Protein AF-A0A2N5K216-F1 (afdb_monomer_lite)

Foldseek 3Di:
DDDDPPPVVVVVVVVVVVVVVVVVVVPDDDDDPPPPPDDDDDDDDDDDDDDDDDDDDDDDDDDDDKFKDAEQVVRVVVRVVVVVVVVVVCVVVPDDPVNDDDDDKDKDFDADPVRPDGNTMMID

Secondary structure (DSSP, 8-state):
----TTSHHHHHHHHHHHHHHHHHHHTPPPP-------PPP-------------------------EEESSHHHHHHHHHHHHHHHHHHHHHTT--GGG-------EEEEE-TTSSSEEEEEE-

pLDDT: mean 81.02, std 14.38, range [43.12, 95.0]

Sequence (124 aa):
MRFSTLTSALALVALTIAVGTLVALWARPQPISAAANVTPMRQITVVGRGEAKATPDTAAIQIGVQTEAPTAREALTDNNAKMTALVAKLKELGVADQDIQTSNISIYPRYDNNGREVLGYQVS

Radius of gyration: 52.89 Å; chains: 1; bounding box: 48×64×148 Å

Structure (mmCIF, N/CA/C/O backbone):
data_AF-A0A2N5K216-F1
#
_entry.id   AF-A0A2N5K216-F1
#
loop_
_atom_site.group_PDB
_atom_site.id
_atom_site.type_symbol
_atom_site.label_atom_id
_atom_site.label_alt_id
_atom_site.label_comp_id
_atom_site.label_asym_id
_atom_site.label_entity_id
_atom_site.label_seq_id
_atom_site.pdbx_PDB_ins_code
_atom_site.Cartn_x
_atom_site.Cartn_y
_atom_site.Cartn_z
_atom_site.occupancy
_atom_site.B_iso_or_equiv
_atom_site.auth_seq_id
_atom_site.auth_comp_id
_atom_site.auth_asym_id
_atom_site.auth_atom_id
_atom_site.pdbx_PDB_model_num
ATOM 1 N N . MET A 1 1 ? -14.181 -51.770 131.128 1.00 43.12 1 MET A N 1
ATOM 2 C CA . MET A 1 1 ? -12.829 -51.969 130.551 1.00 43.12 1 MET A CA 1
ATOM 3 C C . MET A 1 1 ? -13.012 -52.141 129.044 1.00 43.12 1 MET A C 1
ATOM 5 O O . MET A 1 1 ? -13.646 -53.104 128.656 1.00 43.12 1 MET A O 1
ATOM 9 N N . ARG A 1 2 ? -12.932 -51.051 128.260 1.00 54.06 2 ARG A N 1
ATOM 10 C CA . ARG A 1 2 ? -11.794 -50.645 127.393 1.00 54.06 2 ARG A CA 1
ATOM 11 C C . ARG A 1 2 ? -11.397 -51.729 126.375 1.00 54.06 2 ARG A C 1
ATOM 13 O O . ARG A 1 2 ? -11.017 -52.781 126.846 1.00 54.06 2 ARG A O 1
ATOM 20 N N . PHE A 1 3 ? -11.484 -51.434 125.060 1.00 52.62 3 PHE A N 1
ATOM 21 C CA . PHE A 1 3 ? -10.603 -51.872 123.937 1.00 52.62 3 PHE A CA 1
ATOM 22 C C . PHE A 1 3 ? -11.297 -51.835 122.540 1.00 52.62 3 PHE A C 1
ATOM 24 O O . PHE A 1 3 ? -11.415 -52.863 121.885 1.00 52.62 3 PHE A O 1
ATOM 31 N N . SER A 1 4 ? -11.739 -50.678 122.014 1.00 50.19 4 SER A N 1
ATOM 32 C CA . SER A 1 4 ? -12.095 -50.598 120.568 1.00 50.19 4 SER A CA 1
ATOM 33 C C . SER A 1 4 ? -11.735 -49.284 119.859 1.00 50.19 4 SER A C 1
ATOM 35 O O . SER A 1 4 ? -12.172 -49.039 118.739 1.00 50.19 4 SER A O 1
ATOM 37 N N . THR A 1 5 ? -10.931 -48.421 120.481 1.00 50.31 5 THR A N 1
ATOM 38 C CA . THR A 1 5 ? -10.623 -47.073 119.969 1.00 50.31 5 THR A CA 1
ATOM 39 C C . THR A 1 5 ? -9.476 -47.023 118.953 1.00 50.31 5 THR A C 1
ATOM 41 O O . THR A 1 5 ? -9.093 -45.933 118.542 1.00 50.31 5 THR A O 1
ATOM 44 N N . LEU A 1 6 ? -8.900 -48.164 118.549 1.00 55.31 6 LEU A N 1
ATOM 45 C CA . LEU A 1 6 ? -7.716 -48.180 117.677 1.00 55.31 6 LEU A CA 1
ATOM 46 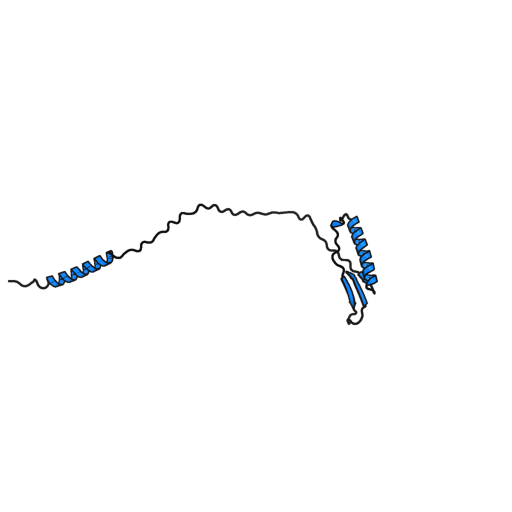C C . LEU A 1 6 ? -8.036 -48.298 116.174 1.00 55.31 6 LEU A C 1
ATOM 48 O O . LEU A 1 6 ? -7.220 -47.900 115.351 1.00 55.31 6 LEU A O 1
ATOM 52 N N . THR A 1 7 ? -9.216 -48.793 115.788 1.00 55.38 7 THR A N 1
ATOM 53 C CA . THR A 1 7 ? -9.595 -48.961 114.369 1.00 55.38 7 THR A CA 1
ATOM 54 C C . THR A 1 7 ? -10.214 -47.700 113.758 1.00 55.38 7 THR A C 1
ATOM 56 O O . THR A 1 7 ? -10.095 -47.467 112.556 1.00 55.38 7 THR A O 1
ATOM 59 N N . SER A 1 8 ? -10.810 -46.832 114.576 1.00 56.62 8 SER A N 1
ATOM 60 C CA . SER A 1 8 ? -11.483 -45.599 114.141 1.00 56.62 8 SER A CA 1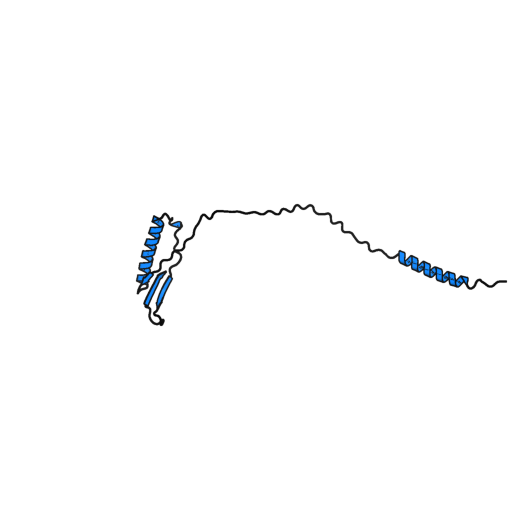
ATOM 61 C C . SER A 1 8 ? -10.515 -44.496 113.696 1.00 56.62 8 SER A C 1
ATOM 63 O O . SER A 1 8 ? -10.884 -43.647 112.887 1.00 56.62 8 SER A O 1
ATOM 65 N N . ALA A 1 9 ? -9.273 -44.510 114.188 1.00 56.72 9 ALA A N 1
ATOM 66 C CA . ALA A 1 9 ? -8.283 -43.481 113.872 1.00 56.72 9 ALA A CA 1
ATOM 67 C C . ALA A 1 9 ? -7.750 -43.587 112.429 1.00 56.72 9 ALA A C 1
ATOM 69 O O . ALA A 1 9 ? -7.512 -42.564 111.793 1.00 56.72 9 ALA A O 1
ATOM 70 N N . LEU A 1 10 ? -7.623 -44.802 111.876 1.00 57.03 10 LEU A N 1
ATOM 71 C CA . LEU A 1 10 ? -7.146 -45.002 110.499 1.00 57.03 10 LEU A CA 1
ATOM 72 C C . LEU A 1 10 ? -8.213 -44.647 109.447 1.00 57.03 10 LEU A C 1
ATOM 74 O O . LEU A 1 10 ? -7.893 -44.091 108.398 1.00 57.03 10 LEU A O 1
ATOM 78 N N . ALA A 1 11 ? -9.487 -44.922 109.743 1.00 58.59 11 ALA A N 1
ATOM 79 C CA . ALA A 1 11 ? -10.603 -44.607 108.850 1.00 58.59 11 ALA A CA 1
ATOM 80 C C . ALA A 1 11 ? -10.838 -43.090 108.712 1.00 58.59 11 ALA A C 1
ATOM 82 O O . ALA A 1 11 ? -11.227 -42.618 107.645 1.00 58.59 11 ALA A O 1
ATOM 83 N N . LEU A 1 12 ? -10.547 -42.314 109.763 1.00 60.44 12 LEU A N 1
ATOM 84 C CA . LEU A 1 12 ? -10.714 -40.860 109.741 1.00 60.44 12 LEU A CA 1
ATOM 85 C C . LEU A 1 12 ? -9.671 -40.164 108.847 1.00 60.44 12 LEU A C 1
ATOM 87 O O . LEU A 1 12 ? -9.990 -39.183 108.183 1.00 60.44 12 LEU A O 1
ATOM 91 N N . VAL A 1 13 ? -8.441 -40.689 108.790 1.00 61.66 13 VAL A N 1
ATOM 92 C CA . VAL A 1 13 ? -7.341 -40.112 107.992 1.00 61.66 13 VAL A CA 1
ATOM 93 C C . VAL A 1 13 ? -7.499 -40.414 106.496 1.00 61.66 13 VAL A C 1
ATOM 95 O O . VAL A 1 13 ? -7.200 -39.568 105.658 1.00 61.66 13 VAL A O 1
ATOM 98 N N . ALA A 1 14 ? -8.024 -41.586 106.131 1.00 60.34 14 ALA A N 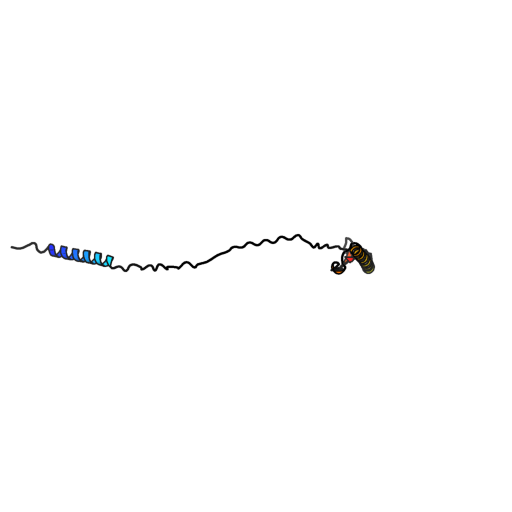1
ATOM 99 C CA . ALA A 1 14 ? -8.311 -41.905 104.729 1.00 60.34 14 ALA A CA 1
ATOM 100 C C . ALA A 1 14 ? -9.454 -41.042 104.157 1.00 60.34 14 ALA A C 1
ATOM 102 O O . ALA A 1 14 ? -9.419 -40.643 102.990 1.00 60.34 14 ALA A O 1
ATOM 103 N N . LEU A 1 15 ? -10.443 -40.700 104.989 1.00 59.84 15 LEU A N 1
ATOM 104 C CA . LEU A 1 15 ? -11.582 -39.880 104.580 1.00 59.84 15 LEU A CA 1
ATOM 105 C C . LEU A 1 15 ? -11.191 -38.411 104.340 1.00 59.84 15 LEU A C 1
ATOM 107 O O . LEU A 1 15 ? -11.699 -37.786 103.412 1.00 59.84 15 LEU A O 1
ATOM 111 N N . THR A 1 16 ? -10.252 -37.858 105.112 1.00 61.12 16 THR A N 1
ATOM 112 C CA . THR A 1 16 ? -9.809 -36.464 104.933 1.00 61.12 16 THR A CA 1
ATOM 113 C C . THR A 1 16 ? -8.983 -36.262 103.659 1.00 61.12 16 THR A C 1
ATOM 115 O O . THR A 1 16 ? -9.119 -35.230 103.002 1.00 61.12 16 THR A O 1
ATOM 118 N N . ILE A 1 17 ? -8.197 -37.260 103.241 1.00 66.06 17 ILE A N 1
ATOM 119 C CA . ILE A 1 17 ? -7.429 -37.221 101.982 1.00 66.06 17 ILE A CA 1
ATOM 120 C C . ILE A 1 17 ? -8.362 -37.332 100.761 1.00 66.06 17 ILE A C 1
ATOM 122 O O . ILE A 1 17 ? -8.183 -36.625 99.763 1.00 66.06 17 ILE A O 1
ATOM 126 N N . ALA A 1 18 ? -9.404 -38.165 100.845 1.00 62.25 18 ALA A N 1
ATOM 127 C CA . ALA A 1 18 ? -10.403 -38.303 99.785 1.00 62.25 18 ALA A CA 1
ATOM 128 C C . ALA A 1 18 ? -11.234 -37.020 99.590 1.00 62.25 18 ALA A C 1
ATOM 130 O O . ALA A 1 18 ? -11.498 -36.611 98.461 1.00 62.25 18 ALA A O 1
ATOM 131 N N . VAL A 1 19 ? -11.592 -36.330 100.677 1.00 65.38 19 VAL A N 1
ATOM 132 C CA . VAL A 1 19 ? -12.317 -35.050 100.592 1.00 65.38 19 VAL A CA 1
ATOM 133 C C . VAL A 1 19 ? -11.412 -33.931 100.060 1.00 65.38 19 VAL A C 1
ATOM 135 O O . VAL A 1 19 ? -11.846 -33.142 99.222 1.00 65.38 19 VAL A O 1
ATOM 138 N N . GLY A 1 20 ? -10.138 -33.889 100.465 1.00 60.19 20 GLY A N 1
ATOM 139 C CA . GLY A 1 20 ? -9.184 -32.883 99.982 1.00 60.19 20 GLY A CA 1
ATOM 140 C C . GLY A 1 20 ? -8.914 -32.963 98.473 1.00 60.19 20 GLY A C 1
ATOM 141 O O . GLY A 1 20 ? -8.832 -31.937 97.797 1.00 60.19 20 GLY A O 1
ATOM 142 N N . THR A 1 21 ? -8.838 -34.176 97.921 1.00 61.53 21 THR A N 1
ATOM 143 C CA . THR A 1 21 ? -8.617 -34.395 96.478 1.00 61.53 21 THR A CA 1
ATOM 144 C C . THR A 1 21 ? -9.849 -34.079 95.629 1.00 61.53 21 THR A C 1
ATOM 146 O O . THR A 1 21 ? -9.706 -33.571 94.517 1.00 61.53 21 THR A O 1
ATOM 149 N N . LEU A 1 22 ? -11.055 -34.281 96.168 1.00 62.56 22 LEU A N 1
ATOM 150 C CA . LEU A 1 22 ? -12.302 -33.865 95.525 1.00 62.56 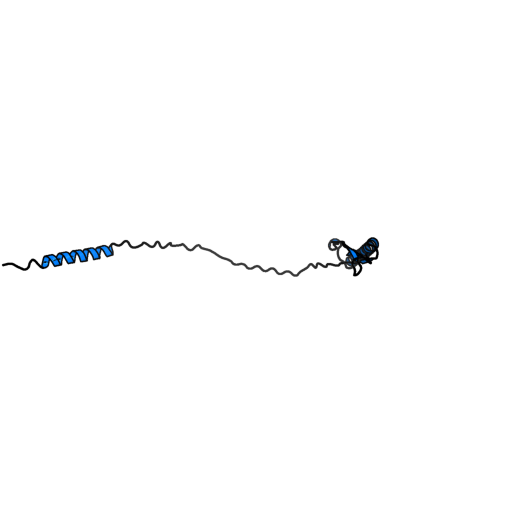22 LEU A CA 1
ATOM 151 C C . LEU A 1 22 ? -12.402 -32.340 95.418 1.00 62.56 22 LEU A C 1
ATOM 153 O O . LEU A 1 22 ? -12.679 -31.836 94.334 1.00 62.56 22 LEU A O 1
ATOM 157 N N . VAL A 1 23 ? -12.101 -31.592 96.485 1.00 65.62 23 VAL A N 1
ATOM 158 C CA . VAL A 1 23 ? -12.166 -30.115 96.477 1.00 65.62 23 VAL A CA 1
ATOM 159 C C . VAL A 1 23 ? -11.150 -29.498 95.504 1.00 65.62 23 VAL A C 1
ATOM 161 O O . VAL A 1 23 ? -11.472 -28.541 94.799 1.00 65.62 23 VAL A O 1
ATOM 164 N N . ALA A 1 24 ? -9.953 -30.082 95.385 1.00 60.97 24 ALA A N 1
ATOM 165 C CA . ALA A 1 24 ? -8.922 -29.610 94.458 1.00 60.97 24 ALA A CA 1
ATOM 166 C C . ALA A 1 24 ? -9.310 -29.755 92.970 1.00 60.97 24 ALA A C 1
ATOM 168 O O . ALA A 1 24 ? -8.764 -29.050 92.118 1.00 60.97 24 ALA A O 1
ATOM 169 N N . LEU A 1 25 ? -10.260 -30.637 92.638 1.00 60.81 25 LEU A N 1
ATOM 170 C CA . LEU A 1 25 ? -10.734 -30.813 91.264 1.00 60.81 25 LEU A CA 1
ATOM 171 C C . LEU A 1 25 ? -11.759 -29.741 90.849 1.00 60.81 25 LEU A C 1
ATOM 173 O O . LEU A 1 25 ? -11.812 -29.382 89.674 1.00 60.81 25 LEU A O 1
ATOM 177 N N . TRP A 1 26 ? -12.504 -29.174 91.805 1.00 62.38 26 TRP A N 1
ATOM 178 C CA . TRP A 1 26 ? -13.469 -28.089 91.565 1.00 62.38 26 TRP A CA 1
ATOM 179 C C . TRP A 1 26 ? -12.817 -26.706 91.443 1.00 62.38 26 TRP A C 1
ATOM 181 O O . TRP A 1 26 ? -13.398 -25.806 90.845 1.00 62.38 26 TRP A O 1
ATOM 191 N N . ALA A 1 27 ? -11.601 -26.535 91.967 1.00 66.38 27 ALA A N 1
ATOM 192 C CA . ALA A 1 27 ? -10.875 -25.262 91.951 1.00 66.38 27 ALA A CA 1
ATOM 193 C C . ALA A 1 27 ? -10.008 -25.048 90.693 1.00 66.38 27 ALA A C 1
ATOM 195 O O . ALA A 1 27 ? -9.187 -24.129 90.657 1.00 66.38 27 ALA A O 1
ATOM 196 N N . ARG A 1 28 ? -10.145 -25.888 89.656 1.00 69.06 28 ARG A N 1
ATOM 197 C CA . ARG A 1 28 ? -9.379 -25.712 88.415 1.00 69.06 28 ARG A CA 1
ATOM 198 C C . ARG A 1 28 ? -9.890 -24.483 87.647 1.00 69.06 28 ARG A C 1
ATOM 200 O O . ARG A 1 28 ? -11.081 -24.438 87.335 1.00 69.06 28 ARG A O 1
ATOM 207 N N . PRO A 1 29 ? -9.026 -23.512 87.301 1.00 66.12 29 PRO A N 1
ATOM 208 C CA . PRO A 1 29 ? -9.439 -22.349 86.526 1.00 66.12 29 PRO A CA 1
ATOM 209 C C . PRO A 1 29 ? -9.945 -22.794 85.149 1.00 66.12 29 PRO A C 1
ATOM 211 O O . PRO A 1 29 ? -9.236 -23.459 84.394 1.00 66.12 29 PRO A O 1
ATOM 214 N N . GLN A 1 30 ? -11.198 -22.455 84.845 1.00 69.31 30 GLN A N 1
ATOM 215 C CA . GLN A 1 30 ? -11.816 -22.707 83.544 1.00 69.31 30 GLN A CA 1
ATOM 216 C C . GLN A 1 30 ? -11.241 -21.719 82.512 1.00 69.31 30 GLN A C 1
ATOM 218 O O . GLN A 1 30 ? -11.082 -20.538 82.838 1.00 69.31 30 GLN A O 1
ATOM 223 N N . PRO A 1 31 ? -10.940 -22.146 81.272 1.00 66.88 31 PRO A N 1
ATOM 224 C CA . PRO A 1 31 ? -10.527 -21.218 80.230 1.00 66.88 31 PRO A CA 1
ATOM 225 C C . PRO A 1 31 ? -11.700 -20.298 79.871 1.00 66.88 31 PRO A C 1
ATOM 227 O O . PRO A 1 31 ? -12.752 -20.751 79.425 1.00 66.88 31 PRO A O 1
ATOM 230 N N . ILE A 1 32 ? -11.519 -18.992 80.064 1.00 65.31 32 ILE A N 1
ATOM 231 C CA . ILE A 1 32 ? -12.468 -17.978 79.600 1.00 65.31 32 ILE A CA 1
ATOM 232 C C . ILE A 1 32 ? -12.250 -17.822 78.094 1.00 65.31 32 ILE A C 1
ATOM 234 O O . ILE A 1 32 ? -11.312 -17.158 77.656 1.00 65.31 32 ILE A O 1
ATOM 238 N N . SER A 1 33 ? -13.096 -18.455 77.284 1.00 65.88 33 SER A N 1
ATOM 239 C CA . SER A 1 33 ? -13.123 -18.192 75.846 1.00 65.88 33 SER A CA 1
ATOM 240 C C . SER A 1 33 ? -13.730 -16.811 75.604 1.00 65.88 33 SER A C 1
ATOM 242 O O . SER A 1 33 ? -14.929 -16.605 75.783 1.00 65.88 33 SER A O 1
ATOM 244 N N . ALA A 1 34 ? -12.900 -15.853 75.192 1.00 62.97 34 ALA A N 1
ATOM 245 C CA . ALA A 1 34 ? -13.368 -14.564 74.705 1.00 62.97 34 ALA A CA 1
ATOM 246 C C . ALA A 1 34 ? -14.093 -14.771 73.366 1.00 62.97 34 ALA A C 1
ATOM 248 O O . ALA A 1 34 ? -13.463 -14.929 72.320 1.00 62.97 34 ALA A O 1
ATOM 249 N N . ALA A 1 35 ? -15.425 -14.793 73.393 1.00 64.38 35 ALA A N 1
ATOM 250 C CA . ALA A 1 35 ? -16.222 -14.700 72.181 1.00 64.38 35 ALA A CA 1
ATOM 251 C C . ALA A 1 35 ? -16.069 -13.276 71.627 1.00 64.38 35 ALA A C 1
ATOM 253 O O . ALA A 1 35 ? -16.645 -12.324 72.154 1.00 64.38 35 ALA A O 1
ATOM 254 N N . ALA A 1 36 ? -15.244 -13.115 70.593 1.00 62.91 36 ALA A N 1
ATOM 255 C CA . ALA A 1 36 ? -15.162 -11.868 69.850 1.00 62.91 36 ALA A CA 1
ATOM 256 C C . ALA A 1 36 ? -16.521 -11.617 69.178 1.00 62.91 36 ALA A C 1
ATOM 258 O O . ALA A 1 36 ? -16.838 -12.211 68.149 1.00 62.91 36 ALA A O 1
ATOM 259 N N . ASN A 1 37 ? -17.341 -10.755 69.780 1.00 61.19 37 ASN A N 1
ATOM 260 C CA . ASN A 1 37 ? -18.550 -10.238 69.150 1.00 61.19 37 ASN A CA 1
ATOM 261 C C . ASN A 1 37 ? -18.128 -9.292 68.021 1.00 61.19 37 ASN A C 1
ATOM 263 O O . ASN A 1 37 ? -17.957 -8.091 68.223 1.00 61.19 37 ASN A O 1
ATOM 267 N N . VAL A 1 38 ? -17.901 -9.852 66.834 1.00 66.25 38 VAL A N 1
ATOM 268 C CA . VAL A 1 38 ? -17.669 -9.080 65.615 1.00 66.25 38 VAL A CA 1
ATOM 269 C C . VAL A 1 38 ? -19.007 -8.470 65.207 1.00 66.25 38 VAL A C 1
ATOM 271 O O . VAL A 1 38 ? -19.882 -9.163 64.692 1.00 66.25 38 VAL A O 1
ATOM 274 N N . THR A 1 39 ? -19.189 -7.175 65.463 1.00 70.81 39 THR A N 1
ATOM 275 C CA . THR A 1 39 ? -20.334 -6.418 64.947 1.00 70.81 39 THR A CA 1
ATOM 276 C C . THR A 1 39 ? -20.353 -6.538 63.418 1.00 70.81 39 THR A C 1
ATOM 278 O O . THR A 1 39 ? -19.377 -6.132 62.781 1.00 70.81 39 THR A O 1
ATOM 281 N N . PRO A 1 40 ? -21.417 -7.080 62.798 1.00 70.94 40 PRO A N 1
ATOM 282 C CA . PRO A 1 40 ? -21.453 -7.225 61.350 1.00 70.94 40 PRO A CA 1
ATOM 283 C C . PRO A 1 40 ? -21.467 -5.841 60.688 1.00 70.94 40 PRO A C 1
ATOM 285 O O . PRO A 1 40 ? -22.340 -5.010 60.952 1.00 70.94 40 PRO A O 1
ATOM 288 N N . MET A 1 41 ? -20.471 -5.581 59.839 1.00 76.12 41 MET A N 1
ATOM 289 C CA . MET A 1 41 ? -20.364 -4.342 59.068 1.00 76.12 41 MET A CA 1
ATOM 290 C C . MET A 1 41 ? -21.523 -4.255 58.067 1.00 76.12 41 MET A C 1
ATOM 292 O O . MET A 1 41 ? -21.809 -5.205 57.340 1.00 76.12 41 MET A O 1
ATOM 296 N N . ARG A 1 42 ? -22.205 -3.105 58.019 1.00 82.75 42 ARG A N 1
ATOM 297 C CA . ARG A 1 42 ? -23.293 -2.853 57.063 1.00 82.75 42 ARG A CA 1
ATOM 298 C C . ARG A 1 42 ? -22.688 -2.567 55.687 1.00 82.75 42 ARG A C 1
ATOM 300 O O . ARG A 1 42 ? -22.195 -1.467 55.460 1.00 82.75 42 ARG A O 1
ATOM 307 N N . GLN A 1 43 ? -22.726 -3.546 54.787 1.00 84.88 43 GLN A N 1
ATOM 308 C CA . GLN A 1 43 ? -22.197 -3.439 53.426 1.00 84.88 43 GLN A CA 1
ATOM 309 C C . GLN A 1 43 ? -23.308 -3.647 52.396 1.00 84.88 43 GLN A C 1
ATOM 311 O O . GLN A 1 43 ? -24.149 -4.531 52.541 1.00 84.88 43 GLN A O 1
ATOM 316 N N . ILE A 1 44 ? -23.277 -2.845 51.333 1.00 83.38 44 ILE A N 1
ATOM 317 C CA . ILE A 1 44 ? -24.072 -3.058 50.125 1.00 83.38 44 ILE A CA 1
ATOM 318 C C . ILE A 1 44 ? -23.080 -3.376 49.009 1.00 83.38 44 ILE A C 1
ATOM 320 O O . ILE A 1 44 ? -22.250 -2.541 48.658 1.00 83.38 44 ILE A O 1
ATOM 3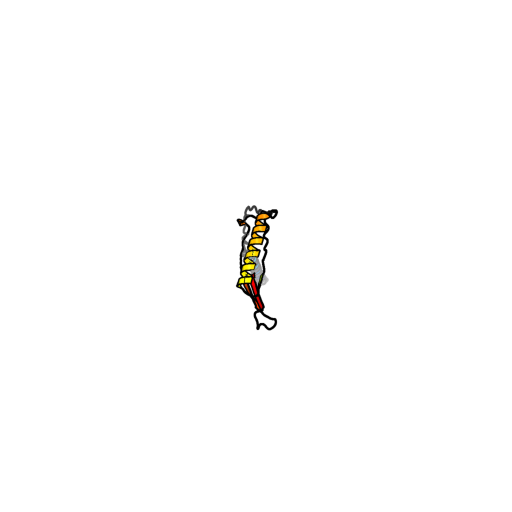24 N N . THR A 1 45 ? -23.151 -4.593 48.477 1.00 84.12 45 THR A N 1
ATOM 325 C CA . THR A 1 45 ? -22.336 -5.027 47.338 1.00 84.12 45 THR A CA 1
ATOM 326 C C . THR A 1 45 ? -23.216 -5.049 46.104 1.00 84.12 45 THR A C 1
ATOM 328 O O . THR A 1 45 ? -24.232 -5.741 46.085 1.00 84.12 45 THR A O 1
ATOM 331 N N . VAL A 1 46 ? -22.820 -4.312 45.069 1.00 87.62 46 VAL A N 1
ATOM 332 C CA . VAL A 1 46 ? -23.524 -4.290 43.787 1.00 87.62 46 VAL A CA 1
ATOM 333 C C . VAL A 1 46 ? -22.597 -4.854 42.725 1.00 87.62 46 VAL A C 1
ATOM 335 O O . VAL A 1 46 ? -21.449 -4.431 42.609 1.00 87.62 46 VAL A O 1
ATOM 338 N N . VAL A 1 47 ? -23.098 -5.807 41.946 1.00 85.12 47 VAL A N 1
ATOM 339 C CA . VAL A 1 47 ? -22.400 -6.333 40.773 1.00 85.12 47 VAL A CA 1
ATOM 340 C C . VAL A 1 47 ? -23.124 -5.803 39.545 1.00 85.12 47 VAL A C 1
ATOM 342 O O . VAL A 1 47 ? -24.252 -6.198 39.263 1.00 85.12 47 VAL A O 1
ATOM 345 N N . GLY A 1 48 ? -22.488 -4.869 38.843 1.00 86.75 48 GLY A N 1
ATOM 346 C CA . GLY A 1 48 ? -22.979 -4.339 37.575 1.00 86.75 48 GLY A CA 1
ATOM 347 C C . GLY A 1 48 ? -22.318 -5.050 36.400 1.00 86.75 48 GLY A C 1
ATOM 348 O O . GLY A 1 48 ? -21.105 -5.252 36.402 1.00 86.75 48 GLY A O 1
ATOM 349 N N . ARG A 1 49 ? -23.103 -5.400 35.378 1.00 87.81 49 ARG A N 1
ATOM 350 C CA . ARG A 1 49 ? -22.597 -5.855 34.078 1.00 87.81 49 ARG A CA 1
ATOM 351 C C . ARG A 1 49 ? -23.025 -4.850 33.014 1.00 87.81 49 ARG A C 1
ATOM 353 O O . ARG A 1 49 ? -24.215 -4.593 32.871 1.00 87.81 49 ARG A O 1
ATOM 360 N N . GLY A 1 50 ? -22.057 -4.290 32.295 1.00 88.31 50 GLY A N 1
ATOM 361 C CA . GLY A 1 50 ? -22.290 -3.422 31.143 1.00 88.31 50 GLY A CA 1
ATOM 362 C C . GLY A 1 50 ? -21.965 -4.161 29.852 1.00 88.31 50 GLY A C 1
ATOM 363 O O . GLY A 1 50 ? -20.955 -4.857 29.775 1.00 88.31 50 GLY A O 1
ATOM 364 N N . GLU A 1 51 ? -22.819 -4.012 28.849 1.00 90.44 51 GLU A N 1
ATOM 365 C CA . GLU A 1 51 ? -22.582 -4.496 27.492 1.00 90.44 51 GLU A CA 1
ATOM 366 C C . GLU A 1 51 ? -22.853 -3.342 26.527 1.00 90.44 51 GLU A C 1
ATOM 368 O O . GLU A 1 51 ? -23.864 -2.651 26.651 1.00 90.44 51 GLU A O 1
ATOM 373 N N . ALA A 1 52 ? -21.940 -3.126 25.583 1.00 88.19 52 ALA A N 1
ATOM 374 C CA . ALA A 1 52 ? -22.090 -2.145 24.519 1.00 88.19 52 ALA A CA 1
ATOM 375 C C . ALA A 1 52 ? -21.978 -2.873 23.180 1.00 88.19 52 ALA A C 1
ATOM 377 O O . ALA A 1 52 ? -21.016 -3.603 22.940 1.00 88.19 52 ALA A O 1
ATOM 378 N N . LYS A 1 53 ? -22.978 -2.682 22.320 1.00 89.12 53 LYS A N 1
ATOM 379 C CA . LYS A 1 53 ? -22.984 -3.187 20.947 1.00 89.12 53 LYS A CA 1
ATOM 380 C C . LYS A 1 53 ? -22.987 -1.996 20.009 1.00 89.12 53 LYS A C 1
ATOM 382 O O . LYS A 1 53 ? -23.779 -1.077 20.195 1.00 89.12 53 LYS A O 1
ATOM 387 N N . ALA A 1 54 ? -22.126 -2.041 19.005 1.00 89.62 54 ALA A N 1
ATOM 388 C CA . ALA A 1 54 ? -22.084 -1.069 17.928 1.00 89.62 54 ALA A CA 1
ATOM 389 C C . ALA A 1 54 ? -21.955 -1.815 16.601 1.00 89.62 54 ALA A C 1
ATOM 391 O O . ALA A 1 54 ? -21.320 -2.870 16.528 1.00 89.62 54 ALA A O 1
ATOM 392 N N . THR A 1 55 ? -22.584 -1.279 15.562 1.00 91.50 55 THR A N 1
ATOM 393 C CA . THR A 1 55 ? -22.381 -1.741 14.190 1.00 91.50 55 THR A CA 1
ATOM 394 C C . THR A 1 55 ? -21.047 -1.194 13.679 1.00 91.50 55 THR A C 1
ATOM 396 O O . THR A 1 55 ? -20.846 0.014 13.791 1.00 91.50 55 THR A O 1
ATOM 399 N N . PRO A 1 56 ? -20.149 -2.026 13.121 1.00 88.19 56 PRO A N 1
ATOM 400 C CA . PRO A 1 56 ? -18.937 -1.534 12.471 1.00 88.19 56 PRO A CA 1
ATOM 401 C C . PRO A 1 56 ? -19.283 -0.565 11.333 1.00 88.19 56 PRO A C 1
ATOM 403 O O . PRO A 1 56 ? -20.142 -0.875 10.509 1.00 88.19 56 PRO A O 1
ATOM 406 N N . ASP A 1 57 ? -18.619 0.587 11.293 1.00 91.25 57 ASP A N 1
ATOM 407 C CA . ASP A 1 57 ? -18.859 1.677 10.334 1.00 91.25 57 ASP A CA 1
ATOM 408 C C . ASP A 1 57 ? -17.654 1.972 9.423 1.00 91.25 57 ASP A C 1
ATOM 410 O O . ASP A 1 57 ? -17.759 2.767 8.493 1.00 91.25 57 ASP A O 1
ATOM 414 N N . THR A 1 58 ? -16.524 1.301 9.653 1.00 89.25 58 THR A N 1
ATOM 415 C CA . THR A 1 58 ? -15.263 1.515 8.936 1.00 89.25 58 THR A CA 1
ATOM 416 C C . THR A 1 58 ? -14.736 0.195 8.375 1.00 89.25 58 THR A C 1
ATOM 418 O O . THR A 1 58 ? -14.780 -0.836 9.050 1.00 89.25 58 THR A O 1
ATOM 421 N N . ALA A 1 59 ? -14.197 0.228 7.154 1.00 88.50 59 ALA A N 1
ATOM 422 C CA . ALA A 1 59 ? -13.529 -0.904 6.517 1.00 88.50 59 ALA A CA 1
ATOM 423 C C . ALA A 1 59 ? -12.124 -0.501 6.050 1.00 88.50 59 ALA A C 1
ATOM 425 O O . ALA A 1 59 ? -11.958 0.509 5.374 1.00 88.50 59 ALA A O 1
ATOM 426 N N . ALA A 1 60 ? -11.120 -1.311 6.388 1.00 91.00 60 ALA A N 1
ATOM 427 C CA . ALA A 1 60 ? -9.753 -1.146 5.906 1.00 91.00 60 ALA A CA 1
ATOM 428 C C . ALA A 1 60 ? -9.469 -2.185 4.814 1.00 91.00 60 ALA A C 1
ATOM 430 O O . ALA A 1 60 ? -9.666 -3.382 5.029 1.00 91.00 60 ALA A O 1
ATOM 431 N N . ILE A 1 61 ? -9.005 -1.729 3.649 1.00 89.12 61 ILE A N 1
ATOM 432 C CA . ILE A 1 61 ? -8.672 -2.579 2.500 1.00 89.12 61 ILE A CA 1
ATOM 433 C C . ILE A 1 61 ? -7.216 -2.324 2.123 1.00 89.12 61 ILE A C 1
ATOM 435 O O . ILE A 1 61 ? -6.796 -1.176 2.002 1.00 89.12 61 ILE A O 1
ATOM 439 N N . GLN A 1 62 ? -6.452 -3.396 1.913 1.00 88.38 62 GLN A N 1
ATOM 440 C CA . GLN A 1 62 ? -5.064 -3.313 1.473 1.00 88.38 62 GLN A CA 1
ATOM 441 C C . GLN A 1 62 ? -4.941 -3.846 0.045 1.00 88.38 62 GLN A C 1
ATOM 443 O O . GLN A 1 62 ? -5.302 -4.989 -0.234 1.00 88.38 62 GLN A O 1
ATOM 448 N N . ILE A 1 63 ? -4.456 -2.997 -0.861 1.00 86.56 63 ILE A N 1
ATOM 449 C CA . ILE A 1 63 ? -4.284 -3.303 -2.285 1.00 86.56 63 ILE A CA 1
ATOM 450 C C . ILE A 1 63 ? -2.810 -3.092 -2.621 1.00 86.56 63 ILE A C 1
ATOM 452 O O . ILE A 1 63 ? -2.259 -2.036 -2.320 1.00 86.56 63 ILE A O 1
ATOM 456 N N . GLY A 1 64 ? -2.179 -4.095 -3.230 1.00 87.69 64 GLY A N 1
ATOM 457 C CA . GLY A 1 64 ? -0.799 -4.018 -3.706 1.00 87.69 64 GLY A CA 1
ATOM 458 C C . GLY A 1 64 ? -0.733 -3.978 -5.230 1.00 87.69 64 GLY A C 1
ATOM 459 O O . GLY A 1 64 ? -1.563 -4.587 -5.907 1.00 87.69 64 GLY A O 1
ATOM 460 N N . VAL A 1 65 ? 0.273 -3.289 -5.771 1.00 90.56 65 VAL A N 1
ATOM 461 C CA . VAL A 1 65 ? 0.588 -3.292 -7.205 1.00 90.56 65 VAL A CA 1
ATOM 462 C C . VAL A 1 65 ? 1.980 -3.865 -7.385 1.00 90.56 65 VAL A C 1
ATOM 464 O O . VAL A 1 65 ? 2.955 -3.294 -6.911 1.00 90.56 65 VAL A O 1
ATOM 467 N N . GLN A 1 66 ? 2.068 -4.980 -8.106 1.00 92.44 66 GLN A N 1
ATOM 468 C CA . GLN A 1 66 ? 3.333 -5.616 -8.443 1.00 92.44 66 GLN A CA 1
ATOM 469 C C . GLN A 1 66 ? 3.652 -5.412 -9.924 1.00 92.44 66 GLN A C 1
ATOM 471 O O . GLN A 1 66 ? 2.797 -5.591 -10.798 1.00 92.44 66 GLN A O 1
ATOM 476 N N . THR A 1 67 ? 4.895 -5.048 -10.212 1.00 93.69 67 THR A N 1
ATOM 477 C CA . THR A 1 67 ? 5.409 -4.892 -11.576 1.00 93.69 67 THR A CA 1
ATOM 478 C C . THR A 1 67 ? 6.751 -5.568 -11.730 1.00 93.69 67 THR A C 1
ATOM 480 O O . THR A 1 67 ? 7.520 -5.686 -10.779 1.00 93.69 67 THR A O 1
ATOM 483 N N . GLU A 1 68 ? 7.020 -6.031 -12.945 1.00 93.69 68 GLU A N 1
ATOM 484 C CA . GLU A 1 68 ? 8.205 -6.808 -13.272 1.00 93.69 68 GLU A CA 1
ATOM 485 C C . GLU A 1 68 ? 8.767 -6.318 -14.597 1.00 93.69 68 GLU A C 1
ATOM 487 O O . GLU A 1 68 ? 8.022 -6.180 -15.567 1.00 93.69 68 GLU A O 1
ATOM 492 N N . ALA A 1 69 ? 10.070 -6.054 -14.633 1.00 94.62 69 ALA A N 1
ATOM 493 C CA . ALA A 1 69 ? 10.756 -5.621 -15.843 1.00 94.62 69 ALA A CA 1
ATOM 494 C C . ALA A 1 69 ? 12.224 -6.081 -15.848 1.00 94.62 69 ALA A C 1
ATOM 496 O O . ALA A 1 69 ? 12.766 -6.413 -14.788 1.00 94.62 69 ALA A O 1
ATOM 497 N N . PRO A 1 70 ? 12.901 -6.071 -17.013 1.00 93.69 70 PRO A N 1
ATOM 498 C CA . PRO A 1 70 ? 14.321 -6.413 -17.107 1.00 93.69 70 PRO A CA 1
ATOM 499 C C . PRO A 1 70 ? 15.216 -5.504 -16.258 1.00 93.69 70 PRO A C 1
ATOM 501 O O . PRO A 1 70 ? 16.231 -5.952 -15.730 1.00 93.69 70 PRO A O 1
ATOM 504 N N . THR A 1 71 ? 14.834 -4.233 -16.082 1.00 93.81 71 THR A N 1
ATOM 505 C CA . THR A 1 71 ? 15.572 -3.271 -15.254 1.00 93.81 71 THR A CA 1
ATOM 506 C C . THR A 1 71 ? 14.745 -2.772 -14.070 1.00 93.81 71 THR A C 1
ATOM 508 O O . THR A 1 71 ? 13.531 -2.591 -14.162 1.00 93.81 71 THR A O 1
ATOM 511 N N . ALA A 1 72 ? 15.414 -2.467 -12.953 1.00 92.12 72 ALA A N 1
ATOM 512 C CA . ALA A 1 72 ? 14.760 -1.901 -11.769 1.00 92.12 72 ALA A CA 1
ATOM 513 C C . ALA A 1 72 ? 14.060 -0.566 -12.072 1.00 92.12 72 ALA A C 1
ATOM 515 O O . ALA A 1 72 ? 13.004 -0.269 -11.519 1.00 92.12 72 ALA A O 1
ATOM 516 N N . ARG A 1 73 ? 14.644 0.235 -12.974 1.00 93.81 73 ARG A N 1
ATOM 517 C CA . ARG A 1 73 ? 14.099 1.534 -13.375 1.00 93.81 73 ARG A CA 1
ATOM 518 C C . ARG A 1 73 ? 12.775 1.380 -14.113 1.00 93.81 73 ARG A C 1
ATOM 520 O O . ARG A 1 73 ? 11.825 2.069 -13.767 1.00 93.81 73 ARG A O 1
ATOM 527 N N . GLU A 1 74 ? 12.715 0.483 -15.093 1.00 94.19 74 GLU A N 1
ATOM 528 C CA . GLU A 1 74 ? 11.480 0.202 -15.831 1.00 94.19 74 GLU A CA 1
ATOM 529 C C . GLU A 1 74 ? 10.410 -0.364 -14.899 1.00 94.19 74 GLU A C 1
ATOM 531 O O . GLU A 1 74 ? 9.296 0.151 -14.877 1.00 94.19 74 GLU A O 1
ATOM 536 N N . ALA A 1 75 ? 10.771 -1.328 -14.044 1.00 94.19 75 ALA A N 1
ATOM 537 C CA . ALA A 1 75 ? 9.830 -1.924 -13.101 1.00 94.19 75 ALA A CA 1
ATOM 538 C C . ALA A 1 75 ? 9.231 -0.868 -12.153 1.00 94.19 75 ALA A C 1
ATOM 540 O O . ALA A 1 75 ? 8.026 -0.882 -11.905 1.00 94.19 75 ALA A O 1
ATOM 541 N N . LEU A 1 76 ? 10.046 0.080 -11.674 1.00 93.25 76 LEU A N 1
ATOM 542 C CA . LEU A 1 76 ? 9.604 1.182 -10.818 1.00 93.25 76 LEU A CA 1
ATOM 543 C C . LEU A 1 76 ? 8.748 2.208 -11.572 1.00 93.25 76 LEU A C 1
ATOM 545 O O . LEU A 1 76 ? 7.730 2.655 -11.049 1.00 93.25 76 LEU A O 1
ATOM 549 N N . THR A 1 77 ? 9.141 2.596 -12.789 1.00 95.00 77 THR A N 1
ATOM 550 C CA . THR A 1 77 ? 8.355 3.525 -13.617 1.00 95.00 77 THR A CA 1
ATOM 551 C C . THR A 1 77 ? 6.969 2.953 -13.912 1.00 95.00 77 THR A C 1
ATOM 553 O O . THR A 1 77 ? 5.970 3.649 -13.718 1.00 95.00 77 THR A O 1
ATOM 556 N N . ASP A 1 78 ? 6.897 1.675 -14.279 1.00 94.81 78 ASP A N 1
ATOM 557 C CA . ASP A 1 78 ? 5.634 0.983 -14.524 1.00 94.81 78 ASP A CA 1
ATOM 558 C C . ASP A 1 78 ? 4.800 0.850 -13.246 1.00 94.81 78 ASP A C 1
ATOM 560 O O . ASP A 1 78 ? 3.575 0.998 -13.292 1.00 94.81 78 ASP A O 1
ATOM 564 N N . ASN A 1 79 ? 5.445 0.601 -12.098 1.00 94.62 79 ASN A N 1
ATOM 565 C CA . ASN A 1 79 ? 4.758 0.533 -10.808 1.00 94.62 79 ASN A CA 1
ATOM 566 C C . ASN A 1 79 ? 4.091 1.868 -10.480 1.00 94.62 79 ASN A C 1
ATOM 568 O O . ASN A 1 79 ? 2.888 1.921 -10.233 1.00 94.62 79 ASN A O 1
ATOM 572 N N . ASN A 1 80 ? 4.857 2.956 -10.576 1.00 92.62 80 ASN A N 1
ATOM 573 C CA . ASN A 1 80 ? 4.386 4.303 -10.283 1.00 92.62 80 ASN A CA 1
ATOM 574 C C . ASN A 1 80 ? 3.222 4.709 -11.195 1.00 92.62 80 ASN A C 1
ATOM 576 O O . ASN A 1 80 ? 2.241 5.289 -10.723 1.00 92.62 80 ASN A O 1
ATOM 580 N N . ALA A 1 81 ? 3.291 4.378 -12.488 1.00 94.69 81 ALA A N 1
ATOM 581 C CA . ALA A 1 81 ? 2.206 4.648 -13.428 1.00 94.69 81 ALA A CA 1
ATOM 582 C C . ALA A 1 81 ? 0.920 3.889 -13.054 1.00 94.69 81 ALA A C 1
ATOM 584 O O . ALA A 1 81 ? -0.160 4.482 -13.005 1.00 94.69 81 ALA A O 1
ATOM 585 N N . LYS A 1 82 ? 1.030 2.594 -12.726 1.00 93.81 82 LYS A N 1
ATOM 586 C CA . LYS A 1 82 ? -0.117 1.768 -12.314 1.00 93.81 82 LYS A CA 1
ATOM 587 C C . LYS A 1 82 ? -0.692 2.201 -10.965 1.00 93.81 82 LYS A C 1
ATOM 589 O O . LYS A 1 82 ? -1.910 2.280 -10.837 1.00 93.81 82 LYS A O 1
ATOM 594 N N . MET A 1 83 ? 0.155 2.543 -9.995 1.00 92.75 83 MET A N 1
ATOM 595 C CA . MET A 1 83 ? -0.269 3.088 -8.702 1.00 92.75 83 MET A CA 1
ATOM 596 C C . MET A 1 83 ? -1.016 4.411 -8.866 1.00 92.75 83 MET A C 1
ATOM 598 O O . MET A 1 83 ? -2.085 4.591 -8.288 1.00 92.75 83 MET A O 1
ATOM 602 N N . THR A 1 84 ? -0.515 5.310 -9.715 1.00 92.06 84 THR A N 1
ATOM 603 C CA . THR A 1 84 ? -1.182 6.588 -10.012 1.00 92.06 84 THR A CA 1
ATOM 604 C C . THR A 1 84 ? -2.562 6.363 -10.631 1.00 92.06 84 THR A C 1
ATOM 606 O O . THR A 1 84 ? -3.535 6.999 -10.226 1.00 92.06 84 THR A O 1
ATOM 609 N N . ALA A 1 85 ? -2.670 5.424 -11.576 1.00 93.50 85 ALA A N 1
ATOM 610 C CA . ALA A 1 85 ? -3.941 5.067 -12.199 1.00 93.50 85 ALA A CA 1
ATOM 611 C C . ALA A 1 85 ? -4.927 4.434 -11.201 1.00 93.50 85 ALA A C 1
ATOM 613 O O . ALA A 1 85 ? -6.111 4.765 -11.219 1.00 93.50 85 ALA A O 1
ATOM 614 N N . LEU A 1 86 ? -4.446 3.564 -10.306 1.00 91.88 86 LEU A N 1
ATOM 615 C CA . LEU A 1 86 ? -5.259 2.966 -9.246 1.00 91.88 86 LEU A CA 1
ATOM 616 C C . LEU A 1 86 ? -5.812 4.040 -8.307 1.00 91.88 86 LEU A C 1
ATOM 618 O O . LEU A 1 86 ? -7.013 4.079 -8.057 1.00 91.88 86 LEU A O 1
ATOM 622 N N . VAL A 1 87 ? -4.952 4.942 -7.832 1.00 91.69 87 VAL A N 1
ATOM 623 C CA . VAL A 1 87 ? -5.349 6.049 -6.956 1.00 91.69 87 VAL A CA 1
ATOM 624 C C . VAL A 1 87 ? -6.371 6.948 -7.652 1.00 91.69 87 VAL A C 1
ATOM 626 O O . VAL A 1 87 ? -7.390 7.279 -7.055 1.00 91.69 87 VAL A O 1
ATOM 629 N N . ALA A 1 88 ? -6.159 7.292 -8.926 1.00 93.31 88 ALA A N 1
ATOM 630 C CA . ALA A 1 88 ? -7.127 8.069 -9.698 1.00 93.31 88 ALA A CA 1
ATOM 631 C C . ALA A 1 88 ? -8.492 7.365 -9.785 1.00 93.31 88 ALA A C 1
ATOM 633 O O . ALA A 1 88 ? -9.524 7.997 -9.569 1.00 93.31 88 ALA A O 1
ATOM 634 N N . LYS A 1 89 ? -8.508 6.045 -10.014 1.00 93.56 89 LYS A N 1
ATOM 635 C CA . LYS A 1 89 ? -9.748 5.259 -10.028 1.00 93.56 89 LYS A CA 1
ATOM 636 C C . LYS A 1 89 ? -10.448 5.206 -8.676 1.00 93.56 89 LYS A C 1
ATOM 638 O O . LYS A 1 89 ? -11.668 5.310 -8.638 1.00 93.56 89 LYS A O 1
ATOM 643 N N . LEU A 1 90 ? -9.713 5.089 -7.574 1.00 92.06 90 LEU A N 1
ATOM 644 C CA . LEU A 1 90 ? -10.308 5.121 -6.235 1.00 92.06 90 LEU A CA 1
ATOM 645 C C . LEU A 1 90 ? -10.956 6.480 -5.937 1.00 92.06 90 LEU A C 1
ATOM 647 O O . LEU A 1 90 ? -12.064 6.523 -5.406 1.00 92.06 90 LEU A O 1
ATOM 651 N N . LYS A 1 91 ? -10.322 7.576 -6.365 1.00 92.94 91 LYS A N 1
ATOM 652 C CA . LYS A 1 91 ? -10.902 8.922 -6.266 1.00 92.94 91 LYS A CA 1
ATOM 653 C C . LYS A 1 91 ? -12.165 9.073 -7.115 1.00 92.94 91 LYS A C 1
ATOM 655 O O . LYS A 1 91 ? -13.154 9.618 -6.639 1.00 92.94 91 LYS A O 1
ATOM 660 N N . GLU A 1 92 ? -12.166 8.552 -8.345 1.00 94.69 92 GLU A N 1
ATOM 661 C CA . GLU A 1 92 ? -13.363 8.524 -9.206 1.00 94.69 92 GLU A CA 1
ATOM 662 C C . GLU A 1 92 ? -14.522 7.734 -8.576 1.00 94.69 92 GLU A C 1
ATOM 664 O O . GLU A 1 92 ? -15.683 8.086 -8.769 1.00 94.69 92 GLU A O 1
ATOM 669 N N . LEU A 1 93 ? -14.218 6.688 -7.801 1.00 92.75 93 LEU A N 1
ATOM 670 C CA . LEU A 1 93 ? -15.203 5.894 -7.059 1.00 92.75 93 LEU A CA 1
ATOM 671 C C . LEU A 1 93 ? -15.681 6.566 -5.758 1.00 92.75 93 LEU A C 1
ATOM 673 O O . LEU A 1 93 ? -16.536 6.009 -5.071 1.00 92.75 93 LEU A O 1
ATOM 677 N N . GLY A 1 94 ? -15.169 7.755 -5.430 1.00 92.56 94 GLY A N 1
ATOM 678 C CA . GLY A 1 94 ? -15.599 8.551 -4.280 1.00 92.56 94 GLY A CA 1
ATOM 679 C C . GLY A 1 94 ? -14.806 8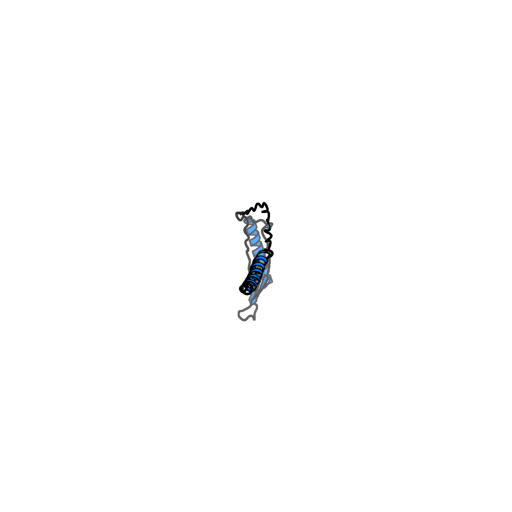.319 -2.993 1.00 92.56 94 GLY A C 1
ATOM 680 O O . GLY A 1 94 ? -15.229 8.796 -1.943 1.00 92.56 94 GLY A O 1
ATOM 681 N N . VAL A 1 95 ? -13.669 7.617 -3.046 1.00 91.25 95 VAL A N 1
ATOM 682 C CA . VAL A 1 95 ? -12.759 7.504 -1.895 1.00 91.25 95 VAL A CA 1
ATOM 683 C C . VAL A 1 95 ? -12.035 8.837 -1.707 1.00 91.25 95 VAL A C 1
ATOM 685 O O . VAL A 1 95 ? -11.438 9.356 -2.653 1.00 91.25 95 VAL A O 1
ATOM 688 N N . ALA A 1 96 ? -12.088 9.406 -0.501 1.00 91.50 96 ALA A N 1
ATOM 689 C CA . ALA A 1 96 ? -11.432 10.676 -0.221 1.00 91.50 96 ALA A CA 1
ATOM 690 C C . ALA A 1 96 ? -9.906 10.515 -0.162 1.00 91.50 96 ALA A C 1
ATOM 692 O O . ALA A 1 96 ? -9.389 9.503 0.303 1.00 91.50 96 ALA A O 1
ATOM 693 N N . ASP A 1 97 ? -9.173 11.554 -0.568 1.00 88.62 97 ASP A N 1
ATOM 694 C CA . ASP A 1 97 ? -7.702 11.550 -0.589 1.00 88.62 97 ASP A CA 1
ATOM 695 C C . ASP A 1 97 ? -7.076 11.229 0.775 1.00 88.62 97 ASP A C 1
ATOM 697 O O . ASP A 1 97 ? -6.031 10.590 0.837 1.00 88.62 97 ASP A O 1
ATOM 701 N N . GLN A 1 98 ? -7.726 11.648 1.863 1.00 90.88 98 GLN A N 1
ATOM 702 C CA . GLN A 1 98 ? -7.286 11.389 3.237 1.00 90.88 98 GLN A CA 1
ATOM 703 C C . GLN A 1 98 ? -7.386 9.909 3.645 1.00 90.88 98 GLN A C 1
ATOM 705 O O . GLN A 1 98 ? -6.679 9.488 4.558 1.00 90.88 98 GLN A O 1
ATOM 710 N N . ASP A 1 99 ? -8.233 9.132 2.964 1.00 91.25 99 ASP A N 1
ATOM 711 C CA . ASP A 1 99 ? -8.459 7.709 3.237 1.00 91.25 99 ASP A CA 1
ATOM 712 C C . ASP A 1 99 ? -7.534 6.812 2.392 1.00 91.25 99 ASP A C 1
ATOM 714 O O . ASP A 1 99 ? -7.523 5.590 2.546 1.00 91.25 99 ASP A O 1
ATOM 718 N N . ILE A 1 100 ? -6.739 7.405 1.491 1.00 90.75 100 ILE A N 1
ATOM 719 C CA . ILE A 1 100 ? -5.798 6.697 0.621 1.00 90.75 100 ILE A CA 1
ATOM 720 C C . ILE A 1 100 ? -4.380 6.895 1.156 1.00 90.75 100 ILE A C 1
ATOM 722 O O . ILE A 1 100 ? -3.828 7.993 1.117 1.00 90.75 100 ILE A O 1
ATOM 726 N N . GLN A 1 101 ? -3.745 5.805 1.586 1.00 89.31 101 GLN A N 1
ATOM 727 C CA . GLN A 1 101 ? -2.359 5.819 2.050 1.00 89.31 101 GLN A CA 1
ATOM 728 C C . GLN A 1 101 ? -1.513 4.782 1.306 1.00 89.31 101 GLN A C 1
ATOM 730 O O . GLN A 1 101 ? -1.919 3.636 1.132 1.00 89.31 101 GLN A O 1
ATOM 735 N N . THR A 1 102 ? -0.312 5.187 0.883 1.00 87.50 102 THR A N 1
ATOM 736 C CA . THR A 1 102 ? 0.725 4.274 0.375 1.00 87.50 102 THR A CA 1
ATOM 737 C C . THR A 1 102 ? 1.772 4.083 1.464 1.00 87.50 102 THR A C 1
ATOM 739 O O . THR A 1 102 ? 2.316 5.068 1.960 1.00 87.50 102 THR A O 1
ATOM 742 N N . SER A 1 103 ? 2.037 2.836 1.854 1.00 76.50 103 SER A N 1
ATOM 743 C CA . SER A 1 103 ? 2.826 2.554 3.062 1.00 76.50 103 SER A CA 1
ATOM 744 C C . SER A 1 103 ? 4.270 2.146 2.765 1.00 76.50 103 SER A C 1
ATOM 746 O O . SER A 1 103 ? 5.175 2.583 3.470 1.00 76.50 103 SER A O 1
ATOM 748 N N . ASN A 1 104 ? 4.520 1.358 1.713 1.00 81.75 104 ASN A N 1
ATOM 749 C CA . ASN A 1 104 ? 5.841 0.788 1.437 1.00 81.75 104 ASN A CA 1
ATOM 750 C C . ASN A 1 104 ? 6.053 0.557 -0.066 1.00 81.75 104 ASN A C 1
ATOM 752 O O . ASN A 1 104 ? 5.114 0.200 -0.765 1.00 81.75 104 ASN A O 1
ATOM 756 N N . ILE A 1 105 ? 7.298 0.726 -0.528 1.00 87.19 105 ILE A N 1
ATOM 757 C CA . ILE A 1 105 ? 7.776 0.287 -1.848 1.00 87.19 105 ILE A CA 1
ATOM 758 C C . ILE A 1 105 ? 9.002 -0.594 -1.612 1.00 87.19 105 ILE A C 1
ATOM 760 O O . ILE A 1 105 ? 9.931 -0.189 -0.911 1.00 87.19 105 ILE A O 1
ATOM 764 N N . SER A 1 106 ? 9.013 -1.779 -2.209 1.00 90.06 106 SER A N 1
ATOM 765 C CA . SER A 1 106 ? 10.103 -2.749 -2.132 1.00 90.06 106 SER A CA 1
ATOM 766 C C . SER A 1 106 ? 10.537 -3.168 -3.530 1.00 90.06 106 SER A C 1
ATOM 768 O O . SER A 1 106 ? 9.710 -3.352 -4.419 1.00 90.06 106 SER A O 1
ATOM 770 N N . ILE A 1 107 ? 11.847 -3.327 -3.730 1.00 93.06 107 ILE A N 1
ATOM 771 C CA . ILE A 1 107 ? 12.430 -3.748 -5.007 1.00 93.06 107 ILE A CA 1
ATOM 772 C C . ILE A 1 107 ? 13.230 -5.024 -4.773 1.00 93.06 107 ILE A C 1
ATOM 774 O O . ILE A 1 107 ? 14.147 -5.042 -3.952 1.00 93.06 107 ILE A O 1
ATOM 778 N N . TYR A 1 108 ? 12.910 -6.070 -5.527 1.00 92.69 108 TYR A N 1
ATOM 779 C CA . TYR A 1 108 ? 13.553 -7.373 -5.433 1.00 92.69 108 TYR A CA 1
ATOM 780 C C . TYR A 1 108 ? 14.117 -7.799 -6.793 1.00 92.69 108 TYR A C 1
ATOM 782 O O . TYR A 1 108 ? 13.375 -7.827 -7.777 1.00 92.69 108 TYR A O 1
ATOM 790 N N . PRO A 1 109 ? 15.410 -8.149 -6.892 1.00 92.50 109 PRO A N 1
ATOM 791 C CA . PRO A 1 109 ? 15.928 -8.816 -8.078 1.00 92.50 109 PRO A CA 1
ATOM 792 C C . PRO A 1 109 ? 15.346 -10.231 -8.177 1.00 92.50 109 PRO A C 1
ATOM 794 O O . PRO A 1 109 ? 15.238 -10.949 -7.181 1.00 92.50 109 PRO A O 1
ATOM 797 N N . ARG A 1 110 ? 14.992 -10.641 -9.391 1.00 92.31 110 ARG A N 1
ATOM 798 C CA . ARG A 1 110 ? 14.589 -12.005 -9.721 1.00 92.31 110 ARG A CA 1
ATOM 799 C C . ARG A 1 110 ? 15.760 -12.747 -10.318 1.00 92.31 110 ARG A C 1
ATOM 801 O O . ARG A 1 110 ? 16.368 -12.263 -11.266 1.00 92.31 110 ARG A O 1
ATOM 808 N N . TYR A 1 111 ? 16.027 -13.930 -9.789 1.00 92.56 111 TYR A N 1
ATOM 809 C CA . TYR A 1 111 ? 17.106 -14.785 -10.257 1.00 92.56 111 TYR A CA 1
ATOM 810 C C . TYR A 1 111 ? 16.567 -15.975 -11.045 1.00 92.56 111 TYR A C 1
ATOM 812 O O . TYR A 1 111 ? 15.395 -16.337 -10.921 1.00 92.56 111 TYR A O 1
ATOM 820 N N . ASP A 1 112 ? 17.430 -16.578 -11.854 1.00 91.44 112 ASP A N 1
ATOM 821 C CA . ASP A 1 112 ? 17.176 -17.869 -12.479 1.00 91.44 112 ASP A CA 1
ATOM 822 C C . ASP A 1 112 ? 17.068 -18.993 -11.436 1.00 91.44 112 ASP A C 1
ATOM 824 O O . ASP A 1 112 ? 17.416 -18.829 -10.264 1.00 91.44 112 ASP A O 1
ATOM 828 N N . ASN A 1 113 ? 16.614 -20.174 -11.864 1.00 90.06 113 ASN A N 1
ATOM 829 C CA . ASN A 1 113 ? 16.450 -21.325 -10.967 1.00 90.06 113 ASN A CA 1
ATOM 830 C C . ASN A 1 113 ? 17.762 -21.757 -10.281 1.00 90.06 113 ASN A C 1
ATOM 832 O O . ASN A 1 113 ? 17.710 -22.435 -9.257 1.00 90.06 113 ASN A O 1
ATOM 836 N N . ASN A 1 114 ? 18.927 -21.376 -10.821 1.00 91.12 114 ASN A N 1
ATOM 837 C CA . ASN A 1 114 ? 20.233 -21.682 -10.237 1.00 91.12 114 ASN A CA 1
ATOM 838 C C . ASN A 1 114 ? 20.773 -20.565 -9.325 1.00 91.12 114 ASN A C 1
ATOM 840 O O . ASN A 1 114 ? 21.831 -20.751 -8.720 1.00 91.12 114 ASN A O 1
ATOM 844 N N . GLY A 1 115 ? 20.091 -19.416 -9.238 1.00 86.19 115 GLY A N 1
ATOM 845 C CA . GLY A 1 115 ? 20.502 -18.259 -8.441 1.00 86.19 115 GLY A CA 1
ATOM 846 C C . GLY A 1 115 ? 21.747 -17.534 -8.964 1.00 86.19 115 GLY A C 1
ATOM 847 O O . GLY A 1 115 ? 22.403 -16.827 -8.202 1.00 86.19 115 GLY A O 1
ATOM 848 N N . ARG A 1 116 ? 22.126 -17.751 -10.227 1.00 87.69 116 ARG A N 1
ATOM 849 C CA . ARG A 1 116 ? 23.378 -17.257 -10.822 1.00 87.69 116 ARG A CA 1
ATOM 850 C C . ARG A 1 116 ? 23.179 -16.029 -11.693 1.00 87.69 116 ARG A C 1
ATOM 852 O O . ARG A 1 116 ? 24.102 -15.229 -11.806 1.00 87.69 116 ARG A O 1
ATOM 859 N N . GLU A 1 117 ? 22.004 -15.877 -12.293 1.00 89.94 117 GLU A N 1
ATOM 860 C CA . GLU A 1 117 ? 21.716 -14.785 -13.221 1.00 89.94 117 GLU A CA 1
ATOM 861 C C . GLU A 1 117 ? 20.470 -14.017 -12.791 1.00 89.94 117 GLU A C 1
ATOM 863 O O . GLU A 1 117 ? 19.479 -14.612 -12.371 1.00 89.94 117 GLU A O 1
ATOM 868 N N . VAL A 1 118 ? 20.520 -12.686 -12.891 1.00 90.19 118 VAL A N 1
ATOM 869 C CA . VAL A 1 118 ? 19.363 -11.821 -12.651 1.00 90.19 118 VAL A CA 1
ATOM 870 C C . VAL A 1 118 ? 18.509 -11.798 -13.917 1.00 90.19 118 VAL A C 1
ATOM 872 O O . VAL A 1 118 ? 18.918 -11.249 -14.935 1.00 90.19 118 VAL A O 1
ATOM 875 N N . LEU A 1 119 ? 17.309 -12.368 -13.841 1.00 91.69 119 LEU A N 1
ATOM 876 C CA . LEU A 1 119 ? 16.312 -12.370 -14.915 1.00 91.69 119 LEU A CA 1
ATOM 877 C C . LEU A 1 119 ? 15.538 -11.048 -15.012 1.00 91.69 119 LEU A C 1
ATOM 879 O O . LEU A 1 119 ? 14.900 -10.774 -16.026 1.00 91.69 119 LEU A O 1
ATOM 883 N N . GLY A 1 120 ? 15.550 -10.243 -13.950 1.00 92.81 120 GLY A N 1
ATOM 884 C CA . GLY A 1 120 ? 14.900 -8.939 -13.922 1.00 92.81 120 GLY A CA 1
ATOM 885 C C . GLY A 1 120 ? 14.684 -8.429 -12.507 1.00 92.81 120 GLY A C 1
ATOM 886 O O . GLY A 1 120 ? 15.298 -8.902 -11.551 1.00 92.81 120 GLY A O 1
ATOM 887 N N . TYR A 1 121 ? 13.781 -7.467 -12.372 1.00 94.81 121 TYR A N 1
ATOM 888 C CA . TYR A 1 121 ? 13.441 -6.825 -11.112 1.00 94.81 121 TYR A CA 1
ATOM 889 C C . TYR A 1 121 ? 11.934 -6.782 -10.932 1.00 94.81 121 TYR A C 1
ATOM 891 O O . TYR A 1 121 ? 11.187 -6.539 -11.878 1.00 94.81 121 TYR A O 1
ATOM 899 N N . GLN A 1 122 ? 11.512 -6.994 -9.696 1.00 93.69 122 GLN A N 1
ATOM 900 C CA . GLN A 1 122 ? 10.137 -6.923 -9.246 1.00 93.69 122 GLN A CA 1
ATOM 901 C C . GLN A 1 122 ? 9.996 -5.760 -8.262 1.00 93.69 122 GLN A C 1
ATOM 903 O O . GLN A 1 122 ? 10.830 -5.609 -7.370 1.00 93.69 122 GLN A O 1
ATOM 908 N N . VAL A 1 123 ? 8.949 -4.952 -8.414 1.00 93.12 123 VAL A N 1
ATOM 909 C CA . VAL A 1 123 ? 8.620 -3.833 -7.520 1.00 93.12 123 VAL A CA 1
ATOM 910 C C . VAL A 1 123 ? 7.214 -4.035 -6.968 1.00 93.12 123 VAL A C 1
ATOM 912 O O . VAL A 1 123 ? 6.311 -4.359 -7.742 1.00 93.12 123 VAL A O 1
ATOM 915 N N . SER A 1 124 ? 7.040 -3.870 -5.655 1.00 89.12 124 SER A N 1
ATOM 916 C CA . SER A 1 124 ? 5.769 -4.043 -4.929 1.00 89.12 124 SER A CA 1
ATOM 917 C C . SER A 1 124 ? 5.645 -3.117 -3.732 1.00 89.12 124 SER A C 1
ATOM 919 O O . SER A 1 124 ? 6.688 -2.937 -3.059 1.00 89.12 124 SER A O 1
#